Protein AF-A0A0S1U314-F1 (afdb_monomer_lite)

Foldseek 3Di:
DKDFANDDFDAAEDADDDDDPVCQPVCVLCVVVVCQVVRVVVVGQKHKYWAAPVCVVRVVVSCVVVQKDWDPLAWEKAADPDDDPPDDRIDIDDTTMIMGGRNHDPVPPDDHRYMYDPHHHD

InterPro domains:
  IPR003484 N-acyltransferase NodA [PF02474] (1-122)
  IPR003484 N-acyltransferase NodA [TIGR04245] (1-122)

Secondary structure (DSSP, 8-state):
-EEETTEEE-EEEE-S----GGGTTTTGGGGGGGGHHHHHHTT-SEEEEEE-GGGHHHHHHHHTTTS-EEEPS-EEEEE-SS--TTS-SEEEEE-EEEEEESSS-GGGSPP-SEEEEEEE--

pLDDT: mean 87.17, std 7.39, range [62.47, 95.94]

Sequence (122 aa):
FIKVGDTDLLVAELGLYGVRPDLEGLGIAHSIRALAPALQELAVPFAFGTVRHAMRNHVERFCRDGISNIVTGVRVRSTLPDVLPDMPSTRTEDVLVLVFPIGRPMSEWPSGSLIERNGCEL

Organism: Rhizobium leguminosarum (NCBI:txid384)

Radius of gyration: 14.87 Å; chains: 1; bounding box: 35×28×46 Å

Structure (mmCIF, N/CA/C/O backbone):
data_AF-A0A0S1U314-F1
#
_entry.id   AF-A0A0S1U314-F1
#
loop_
_atom_site.group_PDB
_atom_site.id
_atom_site.type_symbol
_atom_site.label_atom_id
_atom_site.label_alt_id
_atom_site.label_comp_id
_atom_site.label_asym_id
_atom_site.label_entity_id
_atom_site.label_seq_id
_atom_site.pdbx_PDB_ins_code
_atom_site.Cartn_x
_atom_site.Cartn_y
_atom_site.Cartn_z
_atom_site.occupancy
_atom_site.B_iso_or_equiv
_atom_site.auth_seq_id
_atom_site.auth_comp_id
_atom_site.auth_asym_id
_atom_site.auth_atom_id
_atom_site.pdbx_PDB_model_num
ATOM 1 N N . PHE A 1 1 ? -6.026 5.993 -7.536 1.00 88.94 1 PHE A N 1
ATOM 2 C CA . PHE A 1 1 ? -6.806 4.741 -7.481 1.00 88.94 1 PHE A CA 1
ATOM 3 C C . PHE A 1 1 ? -5.875 3.577 -7.756 1.00 88.94 1 PHE A C 1
ATOM 5 O O . PHE A 1 1 ? -4.933 3.741 -8.526 1.00 88.94 1 PHE A O 1
ATOM 12 N N . ILE A 1 2 ? -6.138 2.437 -7.131 1.00 94.94 2 ILE A N 1
ATOM 13 C CA . ILE A 1 2 ? -5.532 1.144 -7.461 1.00 94.94 2 ILE A CA 1
ATOM 14 C C . ILE A 1 2 ? -6.654 0.135 -7.691 1.00 94.94 2 ILE A C 1
ATOM 16 O O . ILE A 1 2 ? -7.747 0.319 -7.156 1.00 94.94 2 ILE A O 1
ATOM 20 N N . LYS A 1 3 ? -6.378 -0.940 -8.420 1.00 95.94 3 LYS A N 1
ATOM 21 C CA . LYS A 1 3 ? -7.294 -2.069 -8.566 1.00 95.94 3 LYS A CA 1
ATOM 22 C C . LYS A 1 3 ? -6.735 -3.288 -7.845 1.00 95.94 3 LYS A C 1
ATOM 24 O O . LYS A 1 3 ? -5.598 -3.670 -8.094 1.00 95.94 3 LYS A O 1
ATOM 29 N N . VAL A 1 4 ? -7.512 -3.890 -6.950 1.00 95.19 4 VAL A N 1
ATOM 30 C CA . VAL A 1 4 ? -7.141 -5.102 -6.204 1.00 95.19 4 VAL A CA 1
ATOM 31 C C . VAL A 1 4 ? -8.083 -6.223 -6.627 1.00 95.19 4 VAL A C 1
ATOM 33 O O . VAL A 1 4 ? -9.270 -6.186 -6.305 1.00 95.19 4 VAL A O 1
ATOM 36 N N . GLY A 1 5 ? -7.575 -7.199 -7.386 1.00 90.69 5 GLY A N 1
ATOM 37 C CA . GLY A 1 5 ? -8.445 -8.166 -8.063 1.00 90.69 5 GLY A CA 1
ATOM 38 C C . GLY A 1 5 ? -9.386 -7.450 -9.034 1.00 90.69 5 GLY A C 1
ATOM 39 O O . GLY A 1 5 ? -8.917 -6.836 -9.987 1.00 90.69 5 GLY A O 1
ATOM 40 N N . ASP A 1 6 ? -10.692 -7.482 -8.762 1.00 91.38 6 ASP A N 1
ATOM 41 C CA . ASP A 1 6 ? -11.721 -6.804 -9.564 1.00 91.38 6 ASP A CA 1
ATOM 42 C C . ASP A 1 6 ? -12.230 -5.488 -8.948 1.00 91.38 6 ASP A C 1
ATOM 44 O O . ASP A 1 6 ? -13.090 -4.831 -9.532 1.00 91.38 6 ASP A O 1
ATOM 48 N N . THR A 1 7 ? -11.692 -5.077 -7.796 1.00 94.62 7 THR A N 1
ATOM 49 C CA . THR A 1 7 ? -12.184 -3.916 -7.041 1.00 94.62 7 THR A CA 1
ATOM 50 C C . THR A 1 7 ? -11.292 -2.695 -7.236 1.00 94.62 7 THR A C 1
ATOM 52 O O . THR A 1 7 ? -10.123 -2.711 -6.848 1.00 94.62 7 THR A O 1
ATOM 5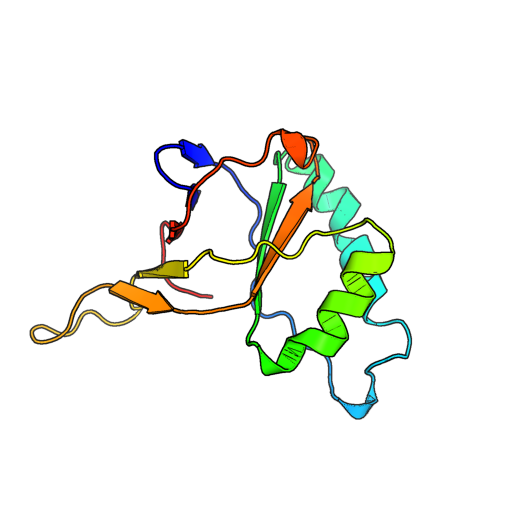5 N N . ASP A 1 8 ? -11.857 -1.605 -7.755 1.00 94.81 8 ASP A N 1
ATOM 56 C CA . ASP A 1 8 ? -11.218 -0.287 -7.764 1.00 94.81 8 ASP A CA 1
ATOM 57 C C . ASP A 1 8 ? -11.311 0.382 -6.385 1.00 94.81 8 ASP A C 1
ATOM 59 O O . ASP A 1 8 ? -12.387 0.508 -5.796 1.00 94.81 8 ASP A O 1
ATOM 63 N N . LEU A 1 9 ? -10.174 0.848 -5.870 1.00 94.44 9 LEU A N 1
ATOM 64 C CA . LEU A 1 9 ? -10.054 1.493 -4.566 1.00 94.44 9 LEU A CA 1
ATOM 65 C C . LEU A 1 9 ? -9.411 2.872 -4.687 1.00 94.44 9 LEU A C 1
ATOM 67 O O . LEU A 1 9 ? -8.333 3.050 -5.270 1.00 94.44 9 LEU A O 1
ATOM 71 N N . LEU A 1 10 ? -10.046 3.856 -4.053 1.00 94.06 10 LEU A N 1
ATOM 72 C CA . LEU A 1 10 ? -9.385 5.106 -3.710 1.00 94.06 10 LEU A CA 1
ATOM 73 C C . LEU A 1 10 ? -8.450 4.838 -2.528 1.00 94.06 10 LEU A C 1
ATOM 75 O O . LEU A 1 10 ? -8.892 4.360 -1.488 1.00 94.06 10 LEU A O 1
ATOM 79 N N . VAL A 1 11 ? -7.170 5.154 -2.684 1.00 94.75 11 VAL A N 1
ATOM 80 C CA . VAL A 1 11 ? -6.164 5.023 -1.627 1.00 94.75 11 VAL A CA 1
ATOM 81 C C . VAL A 1 11 ? -5.265 6.247 -1.633 1.00 94.75 11 VAL A C 1
ATOM 83 O O . VAL A 1 11 ? -5.048 6.845 -2.690 1.00 94.75 11 VAL A O 1
ATOM 86 N N . ALA A 1 12 ? -4.723 6.594 -0.471 1.00 93.75 12 ALA A N 1
ATOM 87 C CA . ALA A 1 12 ? -3.537 7.437 -0.404 1.00 93.75 12 ALA A CA 1
ATOM 88 C C . ALA A 1 12 ? -2.293 6.567 -0.602 1.00 93.75 12 ALA A C 1
ATOM 90 O O . ALA A 1 12 ? -2.176 5.504 0.005 1.00 93.75 12 ALA A O 1
ATOM 91 N N . GLU A 1 13 ? -1.364 7.001 -1.443 1.00 91.06 13 GLU A N 1
ATOM 92 C CA . GLU A 1 13 ? -0.152 6.237 -1.720 1.00 91.06 13 GLU A CA 1
ATOM 93 C C . GLU A 1 13 ? 1.044 6.770 -0.925 1.00 91.06 13 GLU A C 1
ATOM 95 O O . GLU A 1 13 ? 1.354 7.960 -0.962 1.00 91.06 13 GLU A O 1
ATOM 100 N N . LEU A 1 14 ? 1.729 5.875 -0.215 1.00 87.81 14 LEU A N 1
ATOM 101 C CA . LEU A 1 14 ? 3.007 6.127 0.434 1.00 87.81 14 LEU A CA 1
ATOM 102 C C . LEU A 1 14 ? 4.135 5.834 -0.563 1.00 87.81 14 LEU A C 1
ATOM 104 O O . LEU A 1 14 ? 4.589 4.695 -0.689 1.00 87.81 14 LEU A O 1
ATOM 108 N N . GLY A 1 15 ? 4.574 6.878 -1.264 1.00 84.31 15 GLY A N 1
ATOM 109 C CA . GLY A 1 15 ? 5.768 6.856 -2.111 1.00 84.31 15 GLY A CA 1
ATOM 110 C C . GLY A 1 15 ? 7.041 7.204 -1.333 1.00 84.31 15 GLY A C 1
ATOM 111 O O . GLY A 1 15 ? 6.990 7.936 -0.345 1.00 84.31 15 GLY A O 1
ATOM 112 N N . LEU A 1 16 ? 8.186 6.695 -1.801 1.00 82.94 16 LEU A N 1
ATOM 113 C CA . LEU A 1 16 ? 9.532 7.094 -1.355 1.00 82.94 16 LEU A CA 1
ATOM 114 C C . LEU A 1 16 ? 9.780 7.016 0.164 1.00 82.94 16 LEU A C 1
ATOM 116 O O . LEU A 1 16 ? 10.447 7.870 0.751 1.00 82.94 16 LEU A O 1
ATOM 120 N N . TYR A 1 17 ? 9.281 5.968 0.820 1.00 82.88 17 TYR A N 1
ATOM 121 C CA . TYR A 1 17 ? 9.597 5.727 2.226 1.00 82.88 17 TYR A CA 1
ATOM 122 C C . TYR A 1 17 ? 10.950 5.026 2.385 1.00 82.88 17 TYR A C 1
ATOM 124 O O . TYR A 1 17 ? 11.153 3.909 1.906 1.00 82.88 17 TYR A O 1
ATOM 132 N N . GLY A 1 18 ? 11.862 5.663 3.114 1.00 80.81 18 GLY A N 1
ATOM 133 C CA . GLY A 1 18 ? 13.164 5.103 3.449 1.00 80.81 18 GLY A CA 1
ATOM 134 C C . GLY A 1 18 ? 13.641 5.583 4.811 1.00 80.81 18 GLY A C 1
ATOM 135 O O . GLY A 1 18 ? 13.372 6.710 5.226 1.00 80.81 18 GLY A O 1
ATOM 136 N N . VAL A 1 19 ? 14.368 4.717 5.510 1.00 80.00 19 VAL A N 1
ATOM 137 C CA . VAL A 1 19 ? 15.050 5.047 6.762 1.00 80.00 19 VAL A CA 1
ATOM 138 C C . VAL A 1 19 ? 16.523 4.727 6.579 1.00 80.00 19 VAL A C 1
ATOM 140 O O . VAL A 1 19 ? 16.875 3.711 5.981 1.00 80.00 19 VAL A O 1
ATOM 143 N N . ARG A 1 20 ? 17.400 5.616 7.052 1.00 82.62 20 ARG A N 1
ATOM 144 C CA . ARG A 1 20 ? 18.834 5.326 7.034 1.00 82.62 20 ARG A CA 1
ATOM 145 C C . ARG A 1 20 ? 19.126 4.138 7.960 1.00 82.62 20 ARG A C 1
ATOM 147 O O . ARG A 1 20 ? 18.623 4.151 9.084 1.00 82.62 20 ARG A O 1
ATOM 154 N N . PRO A 1 21 ? 19.976 3.177 7.556 1.00 80.62 21 PRO A N 1
ATOM 155 C CA . PRO A 1 21 ? 20.255 1.986 8.359 1.00 80.62 21 PRO A CA 1
ATOM 156 C C . PRO A 1 21 ? 20.729 2.281 9.788 1.00 80.62 21 PRO A C 1
ATOM 158 O O . PRO A 1 21 ? 20.351 1.581 10.720 1.00 80.62 21 PRO A O 1
ATOM 161 N N . ASP A 1 22 ? 21.514 3.344 9.988 1.00 83.69 22 ASP A N 1
ATOM 162 C CA . ASP A 1 22 ? 22.018 3.753 11.307 1.00 83.69 22 ASP A CA 1
ATOM 163 C C . ASP A 1 22 ? 20.945 4.358 12.228 1.00 83.69 22 ASP A C 1
ATOM 165 O O . ASP A 1 22 ? 21.169 4.503 13.427 1.00 83.69 22 ASP A O 1
ATOM 169 N N . LEU A 1 23 ? 19.773 4.691 11.680 1.00 80.62 23 LEU A N 1
ATOM 170 C CA . LEU A 1 23 ? 18.621 5.219 12.414 1.00 80.62 23 LEU A CA 1
ATOM 171 C C . LEU A 1 23 ? 17.508 4.175 12.598 1.00 80.62 23 LEU A C 1
ATOM 173 O O . LEU A 1 23 ? 16.483 4.458 13.230 1.00 80.62 23 LEU A O 1
ATOM 177 N N . GLU A 1 24 ? 17.680 2.965 12.060 1.00 77.44 24 GLU A N 1
ATOM 178 C CA . GLU A 1 24 ? 16.732 1.878 12.272 1.00 77.44 24 GLU A CA 1
ATOM 179 C C . GLU A 1 24 ? 16.656 1.497 13.758 1.00 77.44 24 GLU A C 1
ATOM 181 O O . GLU A 1 24 ? 17.648 1.425 14.477 1.00 77.44 24 GLU A O 1
ATOM 186 N N . GLY A 1 25 ? 15.442 1.237 14.248 1.00 74.81 25 GLY A N 1
ATOM 187 C CA . GLY A 1 25 ? 15.219 0.874 15.652 1.00 74.81 25 GLY A CA 1
ATOM 188 C C . GLY A 1 25 ? 15.167 2.046 16.638 1.00 74.81 25 GLY A C 1
ATOM 189 O O . GLY A 1 25 ? 14.752 1.827 17.771 1.00 74.81 25 GLY A O 1
ATOM 190 N N . LEU A 1 26 ? 15.449 3.284 16.215 1.00 79.12 26 LEU A N 1
ATOM 191 C CA . LEU A 1 26 ? 15.307 4.493 17.049 1.00 79.12 26 LEU A CA 1
ATOM 192 C C . LEU A 1 26 ? 13.879 5.066 17.066 1.00 79.12 26 LEU A C 1
ATOM 194 O O . LEU A 1 26 ? 13.663 6.239 17.350 1.00 79.12 26 LEU A O 1
ATOM 198 N N . GLY A 1 27 ? 12.883 4.257 16.704 1.00 73.94 27 GLY A N 1
ATOM 199 C CA . GLY A 1 27 ? 11.486 4.686 16.673 1.00 73.94 27 GLY A CA 1
ATOM 200 C C . GLY A 1 27 ? 11.102 5.554 15.471 1.00 73.94 27 GLY A C 1
ATOM 201 O O . GLY A 1 27 ? 9.937 5.919 15.379 1.00 73.94 27 GLY A O 1
ATOM 202 N N . ILE A 1 28 ? 11.999 5.805 14.506 1.00 74.81 28 ILE A N 1
ATOM 203 C CA . ILE A 1 28 ? 11.711 6.595 13.287 1.00 74.81 28 ILE A CA 1
ATOM 204 C C . ILE A 1 28 ? 10.499 6.064 12.513 1.00 74.81 28 ILE A C 1
ATOM 206 O O . ILE A 1 28 ? 9.784 6.841 11.896 1.00 74.81 28 ILE A O 1
ATOM 210 N N . ALA A 1 29 ? 10.195 4.767 12.600 1.00 66.69 29 ALA A N 1
ATOM 211 C CA . ALA A 1 29 ? 8.988 4.197 12.002 1.00 66.69 29 ALA A CA 1
ATOM 212 C C . ALA A 1 29 ? 7.683 4.858 12.507 1.00 66.69 29 ALA A C 1
ATOM 214 O O . ALA A 1 29 ? 6.705 4.942 11.769 1.00 66.69 29 ALA A O 1
ATOM 215 N N . HIS A 1 30 ? 7.675 5.403 13.729 1.00 71.69 30 HIS A N 1
ATOM 216 C CA . HIS A 1 30 ? 6.533 6.130 14.290 1.00 71.69 30 HIS A CA 1
ATOM 217 C C . HIS A 1 30 ? 6.257 7.457 13.577 1.00 71.69 30 HIS A C 1
ATOM 219 O O . HIS A 1 30 ? 5.151 7.978 13.713 1.00 71.69 30 HIS A O 1
ATOM 225 N N . SER A 1 31 ? 7.204 7.993 12.796 1.00 75.19 31 SER A N 1
ATOM 226 C CA . SER A 1 31 ? 7.001 9.231 12.036 1.00 75.19 31 SER A CA 1
ATOM 227 C C . SER A 1 31 ? 5.856 9.115 11.030 1.00 75.19 31 SER A C 1
ATOM 229 O O . SER A 1 31 ? 5.181 10.107 10.777 1.00 75.19 31 SER A O 1
ATOM 231 N N . ILE A 1 32 ? 5.545 7.907 10.540 1.00 76.81 32 ILE A N 1
ATOM 232 C CA . ILE A 1 32 ? 4.391 7.687 9.660 1.00 76.81 32 ILE A CA 1
ATOM 233 C C . ILE A 1 32 ? 3.073 8.063 10.357 1.00 76.81 32 ILE A C 1
ATOM 235 O O . ILE A 1 32 ? 2.146 8.527 9.697 1.00 76.81 32 ILE A O 1
ATOM 239 N N . ARG A 1 33 ? 2.983 7.962 11.693 1.00 79.00 33 ARG A N 1
ATOM 240 C CA . ARG A 1 33 ? 1.787 8.407 12.432 1.00 79.00 33 ARG A CA 1
ATOM 241 C C . ARG A 1 33 ? 1.519 9.902 12.264 1.00 79.00 33 ARG A C 1
ATOM 243 O O . ARG A 1 33 ? 0.370 10.312 12.380 1.00 79.00 33 ARG A O 1
ATOM 250 N N . ALA A 1 34 ? 2.537 10.706 11.955 1.00 84.38 34 ALA A N 1
ATOM 251 C CA . ALA A 1 34 ? 2.354 12.127 11.670 1.00 84.38 34 ALA A CA 1
ATOM 252 C C . ALA A 1 34 ? 1.501 12.368 10.411 1.00 84.38 34 ALA A C 1
ATOM 254 O O . ALA A 1 34 ? 0.900 13.429 10.287 1.00 84.38 34 ALA A O 1
ATOM 255 N N . LEU A 1 35 ? 1.403 11.384 9.508 1.00 85.19 35 LEU A N 1
ATOM 256 C CA . LEU A 1 35 ? 0.539 11.456 8.328 1.00 85.19 35 LEU A CA 1
ATOM 257 C C . LEU A 1 35 ? -0.937 11.185 8.659 1.00 85.19 35 LEU A C 1
ATOM 259 O O . LEU A 1 35 ? -1.805 11.531 7.863 1.00 85.19 35 LEU A O 1
ATOM 263 N N . ALA A 1 36 ? -1.246 10.581 9.815 1.00 84.75 36 ALA A N 1
ATOM 264 C CA . ALA A 1 36 ? -2.597 10.117 10.133 1.00 84.75 36 ALA A CA 1
ATOM 265 C C . ALA A 1 36 ? -3.674 11.220 10.086 1.00 84.75 36 ALA A C 1
ATOM 267 O O . ALA A 1 36 ? -4.713 10.961 9.479 1.00 84.75 36 ALA A O 1
ATOM 268 N N . PRO A 1 37 ? -3.461 12.440 10.628 1.00 88.81 37 PRO A N 1
ATOM 269 C CA . PRO A 1 37 ? -4.465 13.503 10.543 1.00 88.81 37 PRO A CA 1
ATOM 270 C C . PRO A 1 37 ? -4.779 13.895 9.094 1.00 88.81 37 PRO A C 1
ATOM 272 O O . PRO A 1 37 ? -5.941 13.939 8.706 1.00 88.81 37 PRO A O 1
ATOM 275 N N . ALA A 1 38 ? -3.748 14.072 8.261 1.00 91.12 38 ALA A N 1
ATOM 276 C CA . ALA A 1 38 ? -3.928 14.410 6.850 1.00 91.12 38 ALA A CA 1
ATOM 277 C C . ALA A 1 38 ? -4.661 13.295 6.084 1.00 91.12 38 ALA A C 1
ATOM 279 O O . ALA A 1 38 ? -5.540 13.563 5.272 1.00 91.12 38 ALA A O 1
ATOM 280 N N . LEU A 1 39 ? -4.346 12.026 6.367 1.00 91.00 39 LEU A N 1
ATOM 281 C CA . LEU A 1 39 ? -5.036 10.884 5.760 1.00 91.00 39 LEU A CA 1
ATOM 282 C C . LEU A 1 39 ? -6.513 10.801 6.179 1.00 91.00 39 LEU A C 1
ATOM 284 O O . LEU A 1 39 ? -7.356 10.441 5.357 1.00 91.00 39 LEU A O 1
ATOM 288 N N . GLN A 1 40 ? -6.833 11.149 7.429 1.00 89.81 40 GLN A N 1
ATOM 289 C CA . GLN A 1 40 ? -8.211 11.225 7.921 1.00 89.81 40 GLN A CA 1
ATOM 290 C C . GLN A 1 40 ? -8.992 12.360 7.250 1.00 89.81 40 GLN A C 1
ATOM 292 O O . GLN A 1 40 ? -10.129 12.144 6.836 1.00 89.81 40 GLN A O 1
ATOM 297 N N . GLU A 1 41 ? -8.382 13.536 7.085 1.00 93.12 41 GLU A N 1
ATOM 298 C CA . GLU A 1 41 ? -8.990 14.677 6.384 1.00 93.12 41 GLU A CA 1
ATOM 299 C C . GLU A 1 41 ? -9.269 14.377 4.907 1.00 93.12 41 GLU A C 1
ATOM 301 O O . GLU A 1 41 ? -10.311 14.765 4.381 1.00 93.12 41 GLU A O 1
ATOM 306 N N . LEU A 1 42 ? -8.382 13.625 4.248 1.00 92.25 42 LEU A N 1
ATOM 307 C CA . LEU A 1 42 ? -8.590 13.149 2.876 1.00 92.25 42 LEU A CA 1
ATOM 308 C C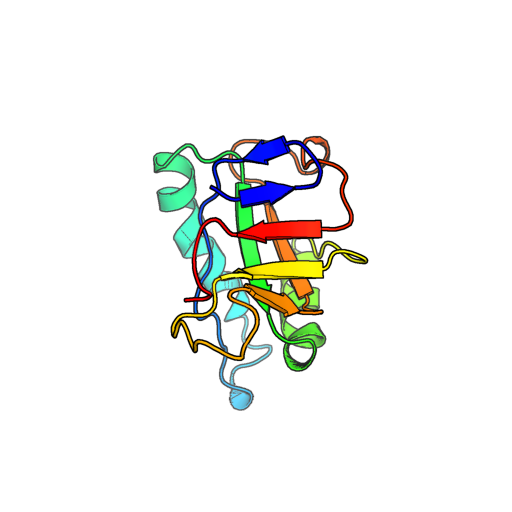 . LEU A 1 42 ? -9.723 12.116 2.755 1.00 92.25 42 LEU A C 1
ATOM 310 O O . LEU A 1 42 ? -10.106 11.773 1.636 1.00 92.25 42 LEU A O 1
ATOM 314 N N . ALA A 1 43 ? -10.247 11.612 3.879 1.00 92.44 43 ALA A N 1
ATOM 315 C CA . ALA A 1 43 ? -11.339 10.642 3.953 1.00 92.44 43 ALA A CA 1
ATOM 316 C C . ALA A 1 43 ? -11.121 9.389 3.080 1.00 92.44 43 ALA A C 1
ATOM 318 O O . ALA A 1 43 ? -12.071 8.780 2.580 1.00 92.44 43 ALA A O 1
ATOM 319 N N . VAL A 1 44 ? -9.860 8.984 2.895 1.00 94.62 44 VAL A N 1
ATOM 320 C CA . VAL A 1 44 ? -9.524 7.761 2.159 1.00 94.62 44 VAL A CA 1
ATOM 321 C C . VAL A 1 44 ? -9.812 6.527 3.024 1.00 94.62 44 VAL A C 1
ATOM 323 O O . VAL A 1 44 ? -9.586 6.548 4.236 1.00 94.62 44 VAL A O 1
ATOM 326 N N . PRO A 1 45 ? -10.292 5.415 2.443 1.00 95.12 45 PRO A N 1
ATOM 327 C CA . PRO A 1 45 ? -10.545 4.198 3.212 1.00 95.12 45 PRO A CA 1
ATOM 328 C C . PRO A 1 45 ? -9.237 3.569 3.712 1.00 95.12 45 PRO A C 1
ATOM 330 O O . PRO A 1 45 ? -9.166 3.121 4.859 1.00 95.12 45 PRO A O 1
ATOM 333 N N . PHE A 1 46 ? -8.197 3.603 2.876 1.00 95.38 46 PHE A N 1
ATOM 334 C CA . PHE A 1 46 ? -6.893 3.008 3.138 1.00 95.38 46 PHE A CA 1
ATOM 335 C C . PHE A 1 46 ? -5.761 3.905 2.630 1.00 95.38 46 PHE A C 1
ATOM 337 O O . PHE A 1 46 ? -5.930 4.646 1.656 1.00 95.38 46 PHE A O 1
ATOM 344 N N . ALA A 1 47 ? -4.585 3.770 3.241 1.00 93.25 47 ALA A N 1
ATOM 345 C CA . ALA A 1 47 ? -3.328 4.106 2.583 1.00 93.25 47 ALA A CA 1
ATOM 346 C C . ALA A 1 47 ? -2.583 2.828 2.172 1.00 93.25 47 ALA A C 1
ATOM 348 O O . ALA A 1 47 ? -2.750 1.770 2.783 1.00 93.25 47 ALA A O 1
ATOM 349 N N . PHE A 1 48 ? -1.779 2.925 1.121 1.00 92.81 48 PHE A N 1
ATOM 350 C CA . PHE A 1 48 ? -1.083 1.815 0.478 1.00 92.81 48 PHE A CA 1
ATOM 351 C C . PHE A 1 48 ? 0.359 2.218 0.176 1.00 92.81 48 PHE A C 1
ATOM 353 O O . PHE A 1 48 ? 0.605 3.348 -0.228 1.00 92.81 48 PHE A O 1
ATOM 360 N N . GLY A 1 49 ? 1.310 1.304 0.328 1.00 91.62 49 GLY A N 1
ATOM 361 C CA . GLY A 1 49 ? 2.687 1.529 -0.100 1.00 91.62 49 GLY A CA 1
ATOM 362 C C . GLY A 1 49 ? 3.394 0.229 -0.444 1.00 91.62 49 GLY A C 1
ATOM 363 O O . GLY A 1 49 ? 3.028 -0.843 0.039 1.00 91.62 49 GLY A O 1
ATOM 364 N N . THR A 1 50 ? 4.434 0.331 -1.264 1.00 91.44 50 THR A N 1
ATOM 365 C CA . THR A 1 50 ? 5.293 -0.797 -1.632 1.00 91.44 50 THR A CA 1
ATOM 366 C C . THR A 1 50 ? 6.708 -0.553 -1.148 1.00 91.44 50 THR A C 1
ATOM 368 O O . THR A 1 50 ? 7.264 0.515 -1.388 1.00 91.44 50 THR A O 1
ATOM 371 N N . VAL A 1 51 ? 7.321 -1.547 -0.507 1.00 88.56 51 VAL A N 1
ATOM 372 C CA . VAL A 1 51 ? 8.744 -1.500 -0.150 1.00 88.56 51 VAL A CA 1
ATOM 373 C C . VAL A 1 51 ? 9.470 -2.750 -0.628 1.00 88.56 51 VAL A C 1
ATOM 375 O O . VAL A 1 51 ? 8.901 -3.837 -0.749 1.00 88.56 51 VAL A O 1
ATOM 378 N N . ARG A 1 52 ? 10.774 -2.614 -0.871 1.00 88.12 52 ARG A N 1
ATOM 379 C CA . ARG A 1 52 ? 11.638 -3.751 -1.209 1.00 88.12 52 ARG A CA 1
ATOM 380 C C . ARG A 1 52 ? 11.700 -4.734 -0.041 1.00 88.12 52 ARG A C 1
ATOM 382 O O . ARG A 1 52 ? 11.687 -4.328 1.119 1.00 88.12 52 ARG A O 1
ATOM 389 N N . HIS A 1 53 ? 11.900 -6.017 -0.335 1.00 89.12 53 HIS A N 1
ATOM 390 C CA . HIS A 1 53 ? 12.073 -7.044 0.700 1.00 89.12 53 HIS A CA 1
ATOM 391 C C . HIS A 1 53 ? 13.219 -6.760 1.682 1.00 89.12 53 HIS A C 1
ATOM 393 O O . HIS A 1 53 ? 13.131 -7.165 2.837 1.00 89.12 53 HIS A O 1
ATOM 399 N N . ALA A 1 54 ? 14.249 -6.012 1.269 1.00 86.06 54 ALA A N 1
ATOM 400 C CA . ALA A 1 54 ? 15.325 -5.561 2.156 1.00 86.06 54 ALA A CA 1
ATOM 401 C C . ALA A 1 54 ? 14.817 -4.741 3.359 1.00 86.06 54 ALA A C 1
ATOM 403 O O . ALA A 1 54 ? 15.450 -4.741 4.409 1.00 86.06 54 ALA A O 1
ATOM 404 N N . MET A 1 55 ? 13.651 -4.096 3.237 1.00 84.62 55 MET A N 1
ATOM 405 C CA . MET A 1 55 ? 13.036 -3.311 4.309 1.00 84.62 55 MET A CA 1
ATOM 406 C C . MET A 1 55 ? 12.144 -4.129 5.246 1.00 84.62 55 MET A C 1
ATOM 408 O O . MET A 1 55 ? 11.588 -3.560 6.184 1.0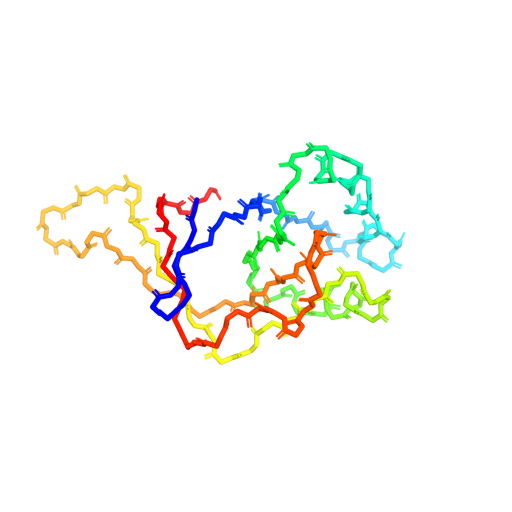0 84.62 55 MET A O 1
ATOM 412 N N . ARG A 1 56 ? 12.021 -5.451 5.040 1.00 87.31 56 ARG A N 1
ATOM 413 C CA . ARG A 1 56 ? 11.155 -6.346 5.829 1.00 87.31 56 ARG A CA 1
ATOM 414 C C . ARG A 1 56 ? 11.291 -6.124 7.331 1.00 87.31 56 ARG A C 1
ATOM 416 O O . ARG A 1 56 ? 10.295 -5.879 7.998 1.00 87.31 56 ARG A O 1
ATOM 423 N N . ASN A 1 57 ? 12.517 -6.173 7.849 1.00 84.62 57 ASN A N 1
ATOM 424 C CA . ASN A 1 57 ? 12.763 -6.079 9.288 1.00 84.62 57 ASN A CA 1
ATOM 425 C C . ASN A 1 57 ? 12.285 -4.745 9.871 1.00 84.62 57 ASN A C 1
ATOM 427 O O . ASN A 1 57 ? 11.769 -4.706 10.986 1.00 84.62 57 ASN A O 1
ATOM 431 N N . HIS A 1 58 ? 12.444 -3.656 9.119 1.00 82.69 58 HIS A N 1
ATOM 432 C CA . HIS A 1 58 ? 11.984 -2.334 9.527 1.00 82.69 58 HIS A CA 1
ATOM 433 C C . HIS A 1 58 ? 10.453 -2.257 9.530 1.00 82.69 58 HIS A C 1
ATOM 435 O O . HIS A 1 58 ? 9.852 -1.808 10.506 1.00 82.69 58 HIS A O 1
ATOM 441 N N . VAL A 1 59 ? 9.805 -2.767 8.480 1.00 83.75 59 VAL A N 1
ATOM 442 C CA . VAL A 1 59 ? 8.346 -2.660 8.334 1.00 83.75 59 VAL A CA 1
ATOM 443 C C . VAL A 1 59 ? 7.567 -3.687 9.157 1.00 83.75 59 VAL A C 1
ATOM 445 O O . VAL A 1 59 ? 6.458 -3.406 9.593 1.00 83.75 59 VAL A O 1
ATOM 448 N N . GLU A 1 60 ? 8.144 -4.843 9.477 1.00 86.00 60 GLU A N 1
ATOM 449 C CA . GLU A 1 60 ? 7.539 -5.788 10.423 1.00 86.00 60 GLU A CA 1
ATOM 450 C C . GLU A 1 60 ? 7.474 -5.191 11.830 1.00 86.00 60 GLU A C 1
ATOM 452 O O . GLU A 1 60 ? 6.456 -5.317 12.508 1.00 86.00 60 GLU A O 1
ATOM 457 N N . ARG A 1 61 ? 8.517 -4.463 12.255 1.00 77.06 61 ARG A N 1
ATOM 458 C CA . ARG A 1 61 ? 8.486 -3.707 13.519 1.00 77.06 61 ARG A CA 1
ATOM 459 C C . ARG A 1 61 ? 7.373 -2.666 13.504 1.00 77.06 61 ARG A C 1
ATOM 461 O O . ARG A 1 61 ? 6.680 -2.530 14.503 1.00 77.06 61 ARG A O 1
ATOM 468 N N . PHE A 1 62 ? 7.194 -1.997 12.369 1.00 69.88 62 PHE A N 1
ATOM 469 C CA . PHE A 1 62 ? 6.146 -1.007 12.148 1.00 69.88 62 PHE A CA 1
ATOM 470 C C . PHE A 1 62 ? 4.721 -1.597 12.213 1.00 69.88 62 PHE A C 1
ATOM 472 O O . PHE A 1 62 ? 3.803 -0.952 12.716 1.00 69.88 62 PHE A O 1
ATOM 479 N N . CYS A 1 63 ? 4.534 -2.840 11.767 1.00 76.81 63 CYS A N 1
ATOM 480 C CA . CYS A 1 63 ? 3.234 -3.518 11.802 1.00 76.81 63 CYS A CA 1
ATOM 481 C C . CYS A 1 63 ? 2.841 -4.023 13.199 1.00 76.81 63 CYS A C 1
ATOM 483 O O . CYS A 1 63 ? 1.653 -4.143 13.490 1.00 76.81 63 CYS A O 1
ATOM 485 N N . ARG A 1 64 ? 3.807 -4.296 14.090 1.00 76.25 64 ARG A N 1
ATOM 486 C CA . ARG A 1 64 ? 3.520 -4.813 15.446 1.00 76.25 64 ARG A CA 1
ATOM 487 C C . ARG A 1 64 ? 2.682 -3.870 16.302 1.00 76.25 64 ARG A C 1
ATOM 489 O O . ARG A 1 64 ? 1.950 -4.339 17.165 1.00 76.25 64 ARG A O 1
ATOM 496 N N . ASP A 1 65 ? 2.748 -2.572 16.029 1.00 71.19 65 ASP A N 1
ATOM 497 C CA . ASP A 1 65 ? 1.979 -1.567 16.762 1.00 71.19 65 ASP A CA 1
ATOM 498 C C . ASP A 1 65 ? 0.532 -1.427 16.242 1.00 71.19 65 ASP A C 1
ATOM 500 O O . ASP A 1 65 ? -0.197 -0.541 16.684 1.00 71.19 65 ASP A O 1
ATOM 504 N N . GLY A 1 66 ? 0.115 -2.272 15.286 1.00 72.00 66 GLY A N 1
ATOM 505 C CA . GLY A 1 66 ? -1.256 -2.349 14.765 1.00 72.00 66 GLY A CA 1
ATOM 506 C C . GLY A 1 66 ? -1.649 -1.236 13.787 1.00 72.00 66 GLY A C 1
ATOM 507 O O . GLY A 1 66 ? -2.806 -1.148 13.390 1.00 72.00 66 GLY A O 1
ATOM 508 N N . ILE A 1 67 ? -0.702 -0.381 13.393 1.00 75.62 67 ILE A N 1
ATOM 509 C CA . ILE A 1 67 ? -0.944 0.785 12.523 1.00 75.62 67 ILE A CA 1
ATOM 510 C C . ILE A 1 67 ? -1.054 0.373 11.048 1.00 75.62 67 ILE A C 1
ATOM 512 O O . ILE A 1 67 ? -1.699 1.046 10.248 1.00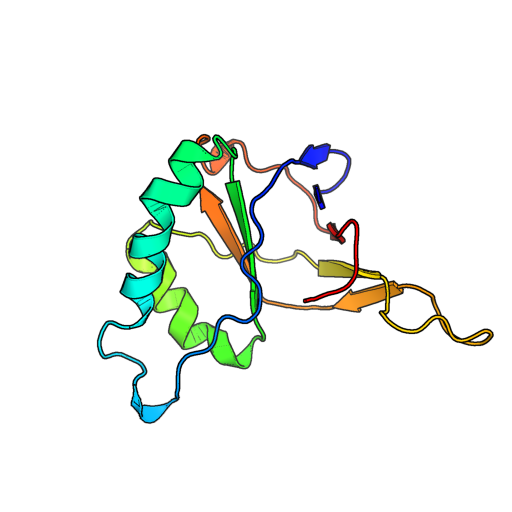 75.62 67 ILE A O 1
ATOM 516 N N . SER A 1 68 ? -0.387 -0.715 10.666 1.00 85.75 68 SER A N 1
ATOM 517 C CA . SER A 1 68 ? -0.343 -1.194 9.288 1.00 85.75 68 SER A CA 1
ATOM 518 C C . SER A 1 68 ? -0.233 -2.707 9.226 1.00 85.75 68 SER A C 1
ATOM 520 O O . SER A 1 68 ? 0.081 -3.369 10.216 1.00 85.75 68 SER A O 1
ATOM 522 N N . ASN A 1 69 ? -0.498 -3.237 8.039 1.00 91.44 69 ASN A N 1
ATOM 523 C CA . ASN A 1 69 ? -0.520 -4.656 7.754 1.00 91.44 69 ASN A CA 1
ATOM 524 C C . ASN A 1 69 ? 0.363 -4.937 6.540 1.00 91.44 69 ASN A C 1
ATOM 526 O O . ASN A 1 69 ? 0.237 -4.263 5.515 1.00 91.44 69 ASN A O 1
ATOM 530 N N . ILE A 1 70 ? 1.219 -5.957 6.641 1.00 91.44 70 ILE A N 1
ATOM 531 C CA . ILE A 1 70 ? 1.898 -6.519 5.470 1.00 91.44 70 ILE A CA 1
ATOM 532 C C . ILE A 1 70 ? 0.919 -7.462 4.781 1.00 91.44 70 ILE A C 1
ATOM 534 O O . ILE A 1 70 ? 0.508 -8.464 5.366 1.00 91.44 70 ILE A O 1
ATOM 538 N N . VAL A 1 71 ? 0.581 -7.166 3.531 1.00 91.31 71 VAL A N 1
ATOM 539 C CA . VAL A 1 71 ? -0.208 -8.063 2.686 1.00 91.31 71 VAL A CA 1
ATOM 540 C C . VAL A 1 71 ? 0.756 -8.928 1.881 1.00 91.31 71 VAL A C 1
ATOM 542 O O . VAL A 1 71 ? 1.582 -8.425 1.121 1.00 91.31 71 VAL A O 1
ATOM 545 N N . THR A 1 72 ? 0.691 -10.240 2.088 1.00 86.25 72 THR A N 1
ATOM 546 C CA . THR A 1 72 ? 1.577 -11.220 1.447 1.00 86.25 72 THR A CA 1
ATOM 547 C C . THR A 1 72 ? 0.887 -11.911 0.273 1.00 86.25 72 THR A C 1
ATOM 549 O O . THR A 1 72 ? -0.337 -11.914 0.170 1.00 86.25 72 THR A O 1
ATOM 552 N N . GLY A 1 73 ? 1.673 -12.501 -0.635 1.00 86.06 73 GLY A N 1
ATOM 553 C CA . GLY A 1 73 ? 1.136 -13.223 -1.798 1.00 86.06 73 GLY A CA 1
ATOM 554 C C . GLY A 1 73 ? 0.515 -12.319 -2.868 1.00 86.06 73 GLY A C 1
ATOM 555 O O . GLY A 1 73 ? -0.218 -12.800 -3.732 1.00 86.06 73 GLY A O 1
ATOM 556 N N . VAL A 1 74 ? 0.808 -11.019 -2.815 1.00 91.88 74 VAL A N 1
ATOM 557 C CA . VAL A 1 74 ? 0.293 -10.013 -3.740 1.00 91.88 74 VAL A CA 1
ATOM 558 C C . VAL A 1 74 ? 1.438 -9.448 -4.557 1.00 91.88 74 VAL A C 1
ATOM 560 O O . VAL A 1 74 ? 2.436 -8.995 -4.008 1.00 91.88 74 VAL A O 1
ATOM 563 N N . ARG A 1 75 ? 1.274 -9.453 -5.878 1.00 94.38 75 ARG A N 1
ATOM 564 C CA . ARG A 1 75 ? 2.183 -8.771 -6.804 1.00 94.38 75 ARG A CA 1
ATOM 565 C C . ARG A 1 75 ? 1.611 -7.416 -7.180 1.00 94.38 75 ARG A C 1
ATOM 567 O O . ARG A 1 75 ? 0.391 -7.251 -7.218 1.00 94.38 75 ARG A O 1
ATOM 574 N N . VAL A 1 76 ? 2.478 -6.467 -7.506 1.00 94.62 76 VAL A N 1
ATOM 575 C CA . VAL A 1 76 ? 2.065 -5.117 -7.900 1.00 94.62 76 VAL A CA 1
ATOM 576 C C . VAL A 1 76 ? 2.459 -4.875 -9.343 1.00 94.62 76 VAL A C 1
ATOM 578 O O . VAL A 1 76 ? 3.609 -5.086 -9.715 1.00 94.62 76 VAL A O 1
ATOM 581 N N . ARG A 1 77 ? 1.505 -4.454 -10.167 1.00 95.00 77 ARG A N 1
ATOM 582 C CA . ARG A 1 77 ? 1.728 -4.053 -11.551 1.00 95.00 77 ARG A CA 1
ATOM 583 C C . ARG A 1 77 ? 1.584 -2.547 -11.675 1.00 95.00 77 ARG A C 1
ATOM 585 O O . ARG A 1 77 ? 0.552 -2.001 -11.299 1.00 95.00 77 ARG A O 1
ATOM 592 N N . SER A 1 78 ? 2.591 -1.911 -12.254 1.00 92.50 78 SER A N 1
ATOM 593 C CA . SER A 1 78 ? 2.626 -0.467 -12.501 1.00 92.50 78 SER A CA 1
ATOM 594 C C . SER A 1 78 ? 2.934 -0.206 -13.968 1.00 92.50 78 SER A C 1
ATOM 596 O O . SER A 1 78 ? 3.565 -1.040 -14.629 1.00 92.50 78 SER A O 1
ATOM 598 N N . THR A 1 79 ? 2.534 0.954 -14.483 1.00 90.50 79 THR A N 1
ATOM 599 C CA . THR A 1 79 ? 3.028 1.408 -15.788 1.00 90.50 79 THR A CA 1
ATOM 600 C C . THR A 1 79 ? 4.511 1.751 -15.688 1.00 90.50 79 THR A C 1
ATOM 602 O O . THR A 1 79 ? 4.988 2.195 -14.642 1.00 90.50 79 THR A O 1
ATOM 605 N N . LEU A 1 80 ? 5.267 1.510 -16.756 1.00 87.12 80 LEU A N 1
ATOM 606 C CA . LEU A 1 80 ? 6.637 2.006 -16.837 1.00 87.12 80 LEU A CA 1
ATOM 607 C C . LEU A 1 80 ? 6.621 3.512 -17.145 1.00 87.12 80 LEU A C 1
ATOM 609 O O . LEU A 1 80 ? 5.770 3.950 -17.921 1.00 87.12 80 LEU A O 1
ATOM 613 N N . PRO A 1 81 ? 7.542 4.302 -16.560 1.00 82.75 81 PRO A N 1
ATOM 614 C CA . PRO A 1 81 ? 7.639 5.735 -16.841 1.00 82.75 81 PRO A CA 1
ATOM 615 C C . PRO A 1 81 ? 7.997 6.015 -18.303 1.00 82.75 81 PRO A C 1
ATOM 617 O O . PRO A 1 81 ? 7.469 6.959 -18.885 1.00 82.75 81 PRO A O 1
ATOM 620 N N . ASP A 1 82 ? 8.822 5.156 -18.904 1.00 83.31 82 ASP A N 1
ATOM 621 C CA . ASP A 1 82 ? 9.226 5.255 -20.301 1.00 83.31 82 ASP A CA 1
ATOM 622 C C . ASP A 1 82 ? 8.505 4.203 -21.147 1.00 83.31 82 ASP A C 1
ATOM 624 O O . ASP A 1 82 ? 8.572 3.000 -20.876 1.00 83.31 82 ASP A O 1
ATOM 628 N N . VAL A 1 83 ? 7.834 4.656 -22.208 1.00 77.50 83 VAL A N 1
ATOM 629 C CA . VAL A 1 83 ? 7.221 3.773 -23.205 1.00 77.50 83 VAL A CA 1
ATOM 630 C C . VAL A 1 83 ? 8.243 3.506 -24.303 1.00 77.50 83 VAL A C 1
ATOM 632 O O . VAL A 1 83 ? 8.537 4.380 -25.118 1.00 77.50 83 VAL A O 1
ATOM 635 N N . LEU A 1 84 ? 8.785 2.290 -24.325 1.00 81.94 84 LEU A N 1
ATOM 636 C CA . LEU A 1 84 ? 9.739 1.843 -25.339 1.00 81.94 84 LEU A CA 1
ATOM 637 C C . LEU A 1 84 ? 9.022 0.901 -26.325 1.00 81.94 84 LEU A C 1
ATOM 639 O O . LEU A 1 84 ? 8.352 -0.021 -25.860 1.00 81.94 84 LEU A O 1
ATOM 643 N N . PRO A 1 85 ? 9.144 1.098 -27.657 1.00 81.06 85 PRO A N 1
ATOM 644 C CA . PRO A 1 85 ? 8.360 0.362 -28.660 1.00 81.06 85 PRO A CA 1
ATOM 645 C C . PRO A 1 85 ? 8.442 -1.167 -28.556 1.00 81.06 85 PRO A C 1
ATOM 647 O O . PRO A 1 85 ? 7.455 -1.850 -28.811 1.00 81.06 85 PRO A O 1
ATOM 650 N N . ASP A 1 86 ? 9.597 -1.687 -28.138 1.00 87.81 86 ASP A N 1
ATOM 651 C CA . ASP A 1 86 ? 9.881 -3.125 -28.075 1.00 87.81 86 ASP A CA 1
ATOM 652 C C . ASP A 1 86 ? 9.823 -3.696 -26.645 1.00 87.81 86 ASP A C 1
ATOM 654 O O . ASP A 1 86 ? 10.284 -4.811 -26.395 1.00 87.81 86 ASP A O 1
ATOM 658 N N . MET A 1 87 ? 9.282 -2.943 -25.679 1.00 82.44 87 MET A N 1
ATOM 659 C CA . MET A 1 87 ? 9.160 -3.378 -24.285 1.00 82.44 87 MET A CA 1
ATOM 660 C C . MET A 1 87 ? 7.711 -3.343 -23.789 1.00 82.44 87 MET A C 1
ATOM 662 O O . MET A 1 87 ? 6.907 -2.532 -24.249 1.00 82.44 87 MET A O 1
ATOM 666 N N . PRO A 1 88 ? 7.353 -4.200 -22.815 1.00 85.94 88 PRO A N 1
ATOM 667 C CA . PRO A 1 88 ? 6.048 -4.120 -22.175 1.00 85.94 88 PRO A CA 1
ATOM 668 C C . PRO A 1 88 ? 5.868 -2.758 -21.495 1.00 85.94 88 PRO A C 1
ATOM 670 O O . PRO A 1 88 ? 6.750 -2.294 -20.784 1.00 85.94 88 PRO A O 1
ATOM 673 N N . SER A 1 89 ? 4.693 -2.146 -21.648 1.00 88.19 89 SER A N 1
ATOM 674 C CA . SER A 1 89 ? 4.348 -0.849 -21.040 1.00 88.19 89 SER A CA 1
ATOM 675 C C . SER A 1 89 ? 4.111 -0.908 -19.525 1.00 88.19 89 SER A C 1
ATOM 677 O O . SER A 1 89 ? 3.855 0.113 -18.887 1.00 88.19 89 SER A O 1
ATOM 679 N N . THR A 1 90 ? 4.172 -2.104 -18.936 1.00 91.81 90 THR A N 1
ATOM 680 C CA . THR A 1 90 ? 3.962 -2.338 -17.507 1.00 91.81 90 THR A CA 1
ATOM 681 C C . THR A 1 90 ? 5.019 -3.278 -16.950 1.00 91.81 90 THR A C 1
ATOM 683 O O . THR A 1 90 ? 5.552 -4.139 -17.653 1.00 91.81 90 THR A O 1
ATOM 686 N N . ARG A 1 91 ? 5.288 -3.143 -15.653 1.00 91.12 91 ARG A N 1
ATOM 687 C CA . ARG A 1 91 ? 6.151 -4.043 -14.890 1.00 91.12 91 ARG A CA 1
ATOM 688 C C . ARG A 1 91 ? 5.361 -4.615 -13.730 1.00 91.12 91 ARG A C 1
ATOM 690 O O . ARG A 1 91 ? 4.668 -3.881 -13.035 1.00 91.12 91 ARG A O 1
ATOM 697 N N . THR A 1 92 ? 5.448 -5.930 -13.549 1.00 93.88 92 THR A N 1
ATOM 698 C CA . THR A 1 92 ? 4.904 -6.610 -12.369 1.00 93.88 92 THR A CA 1
ATOM 699 C C . THR A 1 92 ? 6.056 -6.945 -11.435 1.00 93.88 92 THR A C 1
ATOM 701 O O . THR A 1 92 ? 6.992 -7.630 -11.840 1.00 93.88 92 THR A O 1
ATOM 704 N N . GLU A 1 93 ? 5.983 -6.463 -10.204 1.00 91.69 93 GLU A N 1
ATOM 705 C CA . GLU A 1 93 ? 7.021 -6.605 -9.191 1.00 91.69 93 GLU A CA 1
ATOM 706 C C . GLU A 1 93 ? 6.513 -7.436 -8.011 1.00 91.69 93 GLU A C 1
ATOM 708 O O . GLU A 1 93 ? 5.332 -7.391 -7.646 1.00 91.69 93 GLU A O 1
ATOM 713 N N . ASP A 1 94 ? 7.434 -8.203 -7.431 1.00 92.19 94 ASP A N 1
ATOM 714 C CA . ASP A 1 94 ? 7.257 -8.870 -6.145 1.00 92.19 94 ASP A CA 1
ATOM 715 C C . ASP A 1 94 ? 7.895 -7.993 -5.062 1.00 92.19 94 ASP A C 1
ATOM 717 O O . ASP A 1 94 ? 9.113 -7.790 -5.030 1.00 92.19 94 ASP A O 1
ATOM 721 N N . VAL A 1 95 ? 7.042 -7.372 -4.251 1.00 91.06 95 VAL A N 1
ATOM 722 C CA . VAL A 1 95 ? 7.397 -6.360 -3.252 1.00 91.06 95 VAL A CA 1
ATOM 723 C C . VAL A 1 95 ? 6.565 -6.573 -1.996 1.00 91.06 95 VAL A C 1
ATOM 725 O O . VAL A 1 95 ? 5.502 -7.191 -2.025 1.00 91.06 95 VAL A O 1
ATOM 728 N N . LEU A 1 96 ? 7.021 -6.029 -0.870 1.00 91.44 96 LEU A N 1
ATOM 729 C CA . LEU A 1 96 ? 6.199 -5.995 0.333 1.00 91.44 96 LEU A CA 1
ATOM 730 C C . LEU A 1 96 ? 5.137 -4.914 0.177 1.00 91.44 96 LEU A C 1
ATOM 732 O O . LEU A 1 96 ? 5.465 -3.736 0.032 1.00 91.44 96 LEU A O 1
ATOM 736 N N . VAL A 1 97 ? 3.876 -5.324 0.249 1.00 93.31 97 VAL A N 1
ATOM 737 C CA . VAL A 1 97 ? 2.732 -4.417 0.253 1.00 93.31 97 VAL A CA 1
ATOM 738 C 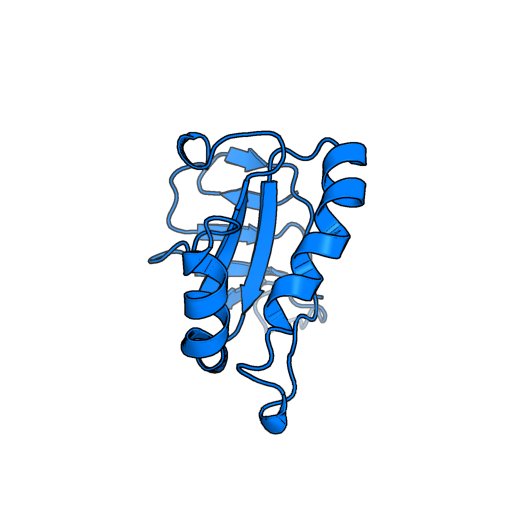C . VAL A 1 97 ? 2.376 -4.068 1.692 1.00 93.31 97 VAL A C 1
ATOM 740 O O . VAL A 1 97 ? 2.141 -4.955 2.511 1.00 93.31 97 VAL A O 1
ATOM 743 N N . LEU A 1 98 ? 2.316 -2.773 1.986 1.00 92.31 98 LEU A N 1
ATOM 744 C CA . LEU A 1 98 ? 1.849 -2.223 3.252 1.00 92.31 98 LEU A CA 1
ATOM 745 C C . LEU A 1 98 ? 0.479 -1.583 3.059 1.00 92.31 98 LEU A C 1
ATOM 747 O O . LEU A 1 98 ? 0.301 -0.753 2.168 1.00 92.31 98 LEU A O 1
ATOM 751 N N . VAL A 1 99 ? -0.466 -1.942 3.924 1.00 93.75 99 VAL A N 1
ATOM 752 C CA . VAL A 1 99 ? -1.812 -1.365 3.958 1.00 93.75 99 VAL A CA 1
ATOM 753 C C . VAL A 1 99 ? -2.085 -0.770 5.328 1.00 93.75 99 VAL A C 1
ATOM 755 O O . VAL A 1 99 ? -1.870 -1.406 6.362 1.00 93.75 99 VAL A O 1
ATOM 758 N N . PHE A 1 100 ? -2.598 0.451 5.321 1.00 92.12 100 PHE A N 1
ATOM 759 C CA . PHE A 1 100 ? -2.943 1.221 6.503 1.00 92.12 100 PHE A CA 1
ATOM 760 C C . PHE A 1 100 ? -4.458 1.420 6.512 1.00 92.12 100 PHE A C 1
ATOM 762 O O . PHE A 1 100 ? -4.971 2.114 5.628 1.00 92.12 100 PHE A O 1
ATOM 769 N N . PRO A 1 101 ? -5.195 0.821 7.458 1.00 93.00 101 PRO A N 1
ATOM 770 C CA . PRO A 1 101 ? -6.608 1.131 7.633 1.00 93.00 101 PRO A CA 1
ATOM 771 C C . PRO A 1 101 ? -6.752 2.572 8.138 1.00 93.00 101 PRO A C 1
ATOM 773 O O . PRO A 1 101 ? -6.187 2.920 9.173 1.00 93.00 101 PRO A O 1
ATOM 776 N N . ILE A 1 102 ? -7.482 3.413 7.397 1.00 92.62 102 ILE A N 1
ATOM 777 C CA . ILE A 1 102 ? -7.715 4.821 7.760 1.00 92.62 102 ILE A CA 1
ATOM 778 C C . ILE A 1 102 ? -9.188 5.019 8.117 1.00 92.62 102 ILE A C 1
ATOM 780 O O . ILE A 1 102 ? -9.527 5.160 9.289 1.00 92.62 102 ILE A O 1
ATOM 784 N N . GLY A 1 103 ? -10.066 4.995 7.113 1.00 92.12 103 GLY A N 1
ATOM 785 C CA . GLY A 1 103 ? -11.514 5.115 7.291 1.00 92.12 103 GLY A CA 1
ATOM 786 C C . GLY A 1 103 ? -12.246 3.775 7.366 1.00 92.12 103 GLY A C 1
ATOM 787 O O . GLY A 1 103 ? -13.433 3.752 7.686 1.00 92.12 103 GLY A O 1
ATOM 788 N N . ARG A 1 104 ? -11.570 2.665 7.042 1.00 94.25 104 ARG A N 1
ATOM 789 C CA . ARG A 1 104 ? -12.145 1.313 6.986 1.00 94.25 104 ARG A CA 1
ATOM 790 C C . ARG A 1 104 ? -11.252 0.292 7.695 1.00 94.25 104 ARG A C 1
ATOM 792 O O . ARG A 1 104 ? -10.030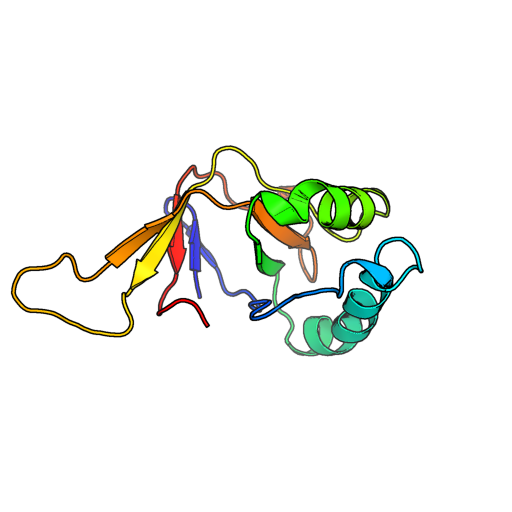 0.440 7.670 1.00 94.25 104 ARG A O 1
ATOM 799 N N . PRO A 1 105 ? -11.830 -0.744 8.326 1.00 94.00 105 PRO A N 1
ATOM 800 C CA . PRO A 1 105 ? -11.059 -1.813 8.947 1.00 94.00 105 PRO A CA 1
ATOM 801 C C . PRO A 1 105 ? -10.346 -2.672 7.894 1.00 94.00 105 PRO A C 1
ATOM 803 O O . PRO A 1 105 ? -10.810 -2.815 6.765 1.00 94.00 105 PRO A O 1
ATOM 806 N N . MET A 1 106 ? -9.246 -3.322 8.289 1.00 93.75 106 MET A N 1
ATOM 807 C CA . MET A 1 106 ? -8.482 -4.215 7.402 1.00 93.75 106 MET A CA 1
ATOM 808 C C . MET A 1 106 ? -9.318 -5.391 6.865 1.00 93.75 106 MET A C 1
ATOM 810 O O . MET A 1 106 ? -9.043 -5.892 5.782 1.00 93.75 106 MET A O 1
ATOM 814 N N . SER A 1 107 ? -10.372 -5.809 7.575 1.00 94.00 107 SER A N 1
ATOM 815 C CA . SER A 1 107 ? -11.309 -6.843 7.109 1.00 94.00 107 SER A CA 1
ATOM 816 C C . SER A 1 107 ? -12.087 -6.454 5.847 1.00 94.00 107 SER A C 1
ATOM 818 O O . SER A 1 107 ? -12.638 -7.329 5.191 1.00 94.00 107 SER A O 1
ATOM 820 N N . GLU A 1 108 ? -12.156 -5.159 5.521 1.00 95.56 108 GLU A N 1
ATOM 821 C CA . GLU A 1 108 ? -12.769 -4.645 4.289 1.00 95.56 108 GLU A CA 1
ATOM 822 C C . GLU A 1 108 ? -11.749 -4.477 3.147 1.00 95.56 108 GLU A C 1
ATOM 824 O O . GLU A 1 108 ? -12.126 -4.081 2.044 1.00 95.56 108 GLU A O 1
ATOM 829 N N . TRP A 1 109 ? -10.461 -4.772 3.373 1.00 95.25 109 TRP A N 1
ATOM 830 C CA . TRP A 1 109 ? -9.478 -4.786 2.291 1.00 95.25 109 TRP A CA 1
ATOM 831 C C . TRP A 1 109 ? -9.831 -5.886 1.272 1.00 95.25 109 TRP A C 1
ATOM 833 O O . TRP A 1 109 ? -10.036 -7.037 1.673 1.00 95.25 109 TRP A O 1
ATOM 843 N N . PRO A 1 110 ? -9.893 -5.587 -0.041 1.00 95.12 110 PRO A N 1
ATOM 844 C CA . PRO A 1 110 ? -10.302 -6.581 -1.025 1.00 95.12 110 PRO A CA 1
ATOM 845 C C . PRO A 1 110 ? -9.342 -7.761 -1.131 1.00 95.12 110 PRO A C 1
ATOM 847 O O . PRO A 1 110 ? -8.122 -7.635 -1.015 1.00 95.12 110 PRO A O 1
ATOM 850 N N . SER A 1 111 ? -9.913 -8.926 -1.422 1.00 91.31 111 SER A N 1
ATOM 851 C CA . SER A 1 111 ? -9.136 -10.116 -1.754 1.00 91.31 111 SER A CA 1
ATOM 852 C C . SER A 1 111 ? -8.609 -10.027 -3.184 1.00 91.31 111 SER A C 1
ATOM 854 O O . SER A 1 111 ? -9.335 -9.660 -4.104 1.00 91.31 111 SER A O 1
ATOM 856 N N . GLY A 1 112 ? -7.353 -10.408 -3.385 1.00 91.69 112 GLY A N 1
ATOM 857 C CA . GLY A 1 112 ? -6.737 -10.465 -4.706 1.00 91.69 112 GLY A CA 1
ATOM 858 C C . GLY A 1 112 ? -5.239 -10.713 -4.601 1.00 91.69 112 GLY A C 1
ATOM 859 O O . GLY A 1 112 ? -4.611 -10.309 -3.630 1.00 91.69 112 GLY A O 1
ATOM 860 N N . SER A 1 113 ? -4.661 -11.381 -5.600 1.00 93.06 113 SER A N 1
ATOM 861 C CA . SER A 1 113 ? -3.215 -11.657 -5.676 1.00 93.06 113 SER A CA 1
ATOM 862 C C . SER A 1 113 ? -2.451 -10.664 -6.562 1.00 93.06 113 SER A C 1
ATOM 864 O O . SER A 1 113 ? -1.249 -10.822 -6.793 1.00 93.06 113 SER A O 1
ATOM 866 N N . LEU A 1 114 ? -3.153 -9.683 -7.130 1.00 95.44 114 LEU A N 1
ATOM 867 C CA . LEU A 1 114 ? -2.603 -8.661 -8.012 1.00 95.44 114 LEU A CA 1
ATOM 868 C C . LEU A 1 114 ? -3.201 -7.304 -7.645 1.00 95.44 114 LEU A C 1
ATOM 870 O O . LEU A 1 114 ? -4.422 -7.174 -7.540 1.00 95.44 114 LEU A O 1
ATOM 874 N N . ILE A 1 115 ? -2.323 -6.319 -7.487 1.00 95.75 115 ILE A N 1
ATOM 875 C CA . ILE A 1 115 ? -2.676 -4.907 -7.403 1.00 95.75 115 ILE A CA 1
ATOM 876 C C . ILE A 1 115 ? -2.207 -4.230 -8.684 1.00 95.75 115 ILE A C 1
ATOM 878 O O . ILE A 1 115 ? -1.027 -4.305 -9.018 1.00 95.75 115 ILE A O 1
ATOM 882 N N . GLU A 1 116 ? -3.107 -3.555 -9.384 1.00 95.12 116 GLU A N 1
ATOM 883 C CA . GLU A 1 116 ? -2.777 -2.714 -10.532 1.00 95.12 116 GLU A CA 1
ATOM 884 C C . GLU A 1 116 ? -2.789 -1.247 -10.092 1.00 95.12 116 GLU A C 1
ATOM 886 O O . GLU A 1 116 ? -3.789 -0.738 -9.580 1.00 95.12 116 GLU A O 1
ATOM 891 N N . ARG A 1 117 ? -1.650 -0.568 -10.240 1.00 91.75 117 ARG A N 1
ATOM 892 C CA . ARG A 1 117 ? -1.515 0.864 -9.968 1.00 91.75 117 ARG A CA 1
ATOM 893 C C . ARG A 1 117 ? -1.938 1.638 -11.209 1.00 91.75 117 ARG A C 1
ATOM 895 O O . ARG A 1 117 ? -1.439 1.383 -12.304 1.00 91.75 117 ARG A O 1
ATOM 902 N N . ASN A 1 118 ? -2.817 2.623 -11.029 1.00 83.25 118 ASN A N 1
ATOM 903 C CA . ASN A 1 118 ? -3.210 3.535 -12.105 1.00 83.25 118 ASN A CA 1
ATOM 904 C C . ASN A 1 118 ? -2.130 4.617 -12.277 1.00 83.25 118 ASN A C 1
ATOM 906 O O . ASN A 1 118 ? -2.370 5.788 -11.988 1.00 83.25 118 ASN A O 1
ATOM 910 N N . GLY A 1 119 ? -0.925 4.201 -12.672 1.00 81.50 119 GLY A N 1
ATOM 911 C CA . GLY A 1 119 ? 0.241 5.062 -12.842 1.00 81.50 119 GLY A CA 1
ATOM 912 C C . GLY A 1 119 ? 1.569 4.339 -12.625 1.00 81.50 119 GLY A C 1
ATOM 913 O O . GLY A 1 119 ? 1.619 3.147 -12.297 1.00 81.50 119 GLY A O 1
ATOM 914 N N . CYS A 1 120 ? 2.654 5.082 -12.840 1.00 77.75 120 CYS A N 1
ATOM 915 C CA . CYS A 1 120 ? 4.007 4.603 -12.595 1.00 77.75 120 CYS A CA 1
ATOM 916 C C . CYS A 1 120 ? 4.288 4.541 -11.096 1.00 77.75 120 CYS A C 1
ATOM 918 O O . CYS A 1 120 ? 3.625 5.206 -10.299 1.00 77.75 120 CYS A O 1
ATOM 920 N N . GLU A 1 121 ? 5.287 3.751 -10.715 1.00 74.56 121 GLU A N 1
ATOM 921 C CA . GLU A 1 121 ? 5.847 3.899 -9.376 1.00 74.56 121 GLU A CA 1
ATOM 922 C C . GLU A 1 121 ? 6.465 5.302 -9.222 1.00 74.56 121 GLU A C 1
ATOM 924 O O . GLU A 1 121 ? 7.065 5.810 -10.173 1.00 74.56 121 GLU A O 1
ATOM 929 N N . LEU A 1 122 ? 6.241 5.923 -8.057 1.00 62.47 122 LEU A N 1
ATOM 930 C CA . LEU A 1 122 ? 6.766 7.237 -7.669 1.00 62.47 122 LEU A CA 1
ATOM 931 C C . LEU A 1 122 ? 8.231 7.165 -7.240 1.00 62.47 122 LEU A C 1
ATOM 933 O O . LEU A 1 122 ? 8.549 6.245 -6.454 1.00 62.47 122 LEU A O 1
#